Protein AF-A0A920R117-F1 (afdb_monomer_lite)

Radius of gyration: 18.64 Å; chains: 1; bounding box: 38×35×52 Å

Sequence (82 aa):
MTTSDKKKALDIAIGQIEQHFGTGAVMKLGEIDTSAKVDGISTGSLSLDMALGTGGIPRGRITEVFLGLNIREINFSLPCNG

Foldseek 3Di:
DDPVVVVVVVVVVVVVQCVVPHDPSDDDDPPPPPVCLFAAFAQPDQVVLVVVVNNHHGPPDDDDDDDDPPDPDRDGDGPPDD

Secondary structure (DSSP, 8-state):
--HHHHHHHHHHHHHHHHHHH-TTSS--TT---TT--PPEEP-S-HHHHHHHSSSSEETTS-------TT------------

Structure (mmCIF, N/CA/C/O backbone):
data_AF-A0A920R117-F1
#
_entry.id   AF-A0A920R117-F1
#
loop_
_atom_site.group_PDB
_atom_site.id
_atom_site.type_symbol
_atom_site.label_atom_id
_atom_site.label_alt_id
_atom_site.label_comp_id
_atom_site.label_asym_id
_atom_site.label_entity_id
_atom_site.label_seq_id
_atom_site.pdbx_PDB_ins_code
_atom_site.Cartn_x
_atom_site.Cartn_y
_atom_site.Cartn_z
_atom_site.occupancy
_atom_site.B_iso_or_equiv
_atom_site.auth_seq_id
_atom_site.auth_comp_id
_atom_site.auth_asym_id
_atom_site.auth_atom_id
_atom_site.pdbx_PDB_model_num
ATOM 1 N N . MET A 1 1 ? -16.628 0.930 32.738 1.00 51.47 1 MET A N 1
ATOM 2 C CA . MET A 1 1 ? -16.403 1.559 31.415 1.00 51.47 1 MET A CA 1
ATOM 3 C C . MET A 1 1 ? -17.129 0.748 30.361 1.00 51.47 1 MET A C 1
ATOM 5 O O . MET A 1 1 ? -16.705 -0.370 30.075 1.00 51.47 1 MET A O 1
ATOM 9 N N . THR A 1 2 ? -18.247 1.264 29.855 1.00 61.56 2 THR A N 1
ATOM 10 C CA . THR A 1 2 ? -19.060 0.556 28.860 1.00 61.56 2 THR A CA 1
ATOM 11 C C . THR A 1 2 ? -18.330 0.533 27.514 1.00 61.56 2 THR A C 1
ATOM 13 O O . THR A 1 2 ? -17.507 1.398 27.218 1.00 61.56 2 THR A O 1
ATOM 16 N N . THR A 1 3 ? -18.578 -0.476 26.686 1.00 69.38 3 THR A N 1
ATOM 17 C CA . THR A 1 3 ? -17.955 -0.639 25.358 1.00 69.38 3 THR A CA 1
ATOM 18 C C . THR A 1 3 ? -18.223 0.537 24.409 1.00 69.38 3 THR A C 1
ATOM 20 O O . THR A 1 3 ? -17.454 0.743 23.474 1.00 69.38 3 THR A O 1
ATOM 23 N N . SER A 1 4 ? -19.272 1.326 24.662 1.00 75.75 4 SER A N 1
ATOM 24 C CA . SER A 1 4 ? -19.645 2.516 23.885 1.00 75.75 4 SER A CA 1
ATOM 25 C C . SER A 1 4 ? -18.711 3.706 24.142 1.00 75.75 4 SER A C 1
ATOM 27 O O . SER A 1 4 ? -18.242 4.342 23.199 1.00 75.75 4 SER A O 1
ATOM 29 N N . ASP A 1 5 ? -18.348 3.950 25.407 1.00 78.31 5 ASP A N 1
ATOM 30 C CA . ASP A 1 5 ? -17.438 5.044 25.783 1.00 78.31 5 ASP A CA 1
ATOM 31 C C . ASP A 1 5 ? -16.037 4.832 25.197 1.00 78.31 5 ASP A C 1
ATOM 33 O O . ASP A 1 5 ? -15.380 5.771 24.753 1.00 78.31 5 ASP A O 1
ATOM 37 N N . LYS A 1 6 ? -15.608 3.564 25.124 1.00 75.81 6 LYS A N 1
ATOM 38 C CA . LYS A 1 6 ? -14.331 3.173 24.515 1.00 75.81 6 LYS A CA 1
ATOM 39 C C . LYS A 1 6 ? -14.295 3.451 23.012 1.00 75.81 6 LYS A C 1
ATOM 41 O O . LYS A 1 6 ? -13.263 3.880 22.515 1.00 75.81 6 LYS A O 1
ATOM 46 N N . LYS A 1 7 ? -15.408 3.236 22.297 1.00 81.94 7 LYS A N 1
ATOM 47 C CA . LYS A 1 7 ? -15.500 3.533 20.857 1.00 81.94 7 LYS A CA 1
ATOM 48 C C . LYS A 1 7 ? -15.424 5.033 20.585 1.00 81.94 7 LYS A C 1
ATOM 50 O O . LYS A 1 7 ? -14.658 5.442 19.728 1.00 81.94 7 LYS A O 1
ATOM 55 N N . LYS A 1 8 ? -16.129 5.851 21.372 1.00 83.19 8 LYS A N 1
ATOM 56 C CA . LYS A 1 8 ? -16.061 7.317 21.241 1.00 83.19 8 LYS A CA 1
ATOM 57 C C . LYS A 1 8 ? -14.657 7.862 21.498 1.00 83.19 8 LYS A C 1
ATOM 59 O O . LYS A 1 8 ? -14.183 8.696 20.739 1.00 83.19 8 LYS A O 1
ATOM 64 N N . ALA A 1 9 ? -13.990 7.381 22.548 1.00 84.00 9 ALA A N 1
ATOM 65 C CA . ALA A 1 9 ? -12.612 7.776 22.836 1.00 84.00 9 ALA A CA 1
ATOM 66 C C . ALA A 1 9 ? -11.648 7.361 21.711 1.00 84.00 9 ALA A C 1
ATOM 68 O O . ALA A 1 9 ? -10.737 8.113 21.375 1.00 84.00 9 ALA A O 1
ATOM 69 N N . LEU A 1 10 ? -11.875 6.189 21.110 1.00 83.25 10 LEU A N 1
ATOM 70 C CA . LEU A 1 10 ? -11.093 5.693 19.981 1.00 83.25 10 LEU A CA 1
ATOM 71 C C . LEU A 1 10 ? -11.285 6.555 18.725 1.00 83.25 10 LEU A C 1
ATOM 73 O O . LEU A 1 10 ? -10.294 6.954 18.127 1.00 83.25 10 LEU A O 1
ATOM 77 N N . ASP A 1 11 ? -12.525 6.884 18.357 1.00 83.69 11 ASP A N 1
ATOM 78 C CA . ASP A 1 11 ? -12.808 7.702 17.168 1.00 83.69 11 ASP A CA 1
ATOM 79 C C . ASP A 1 11 ? -12.213 9.117 17.296 1.00 83.69 11 ASP A C 1
ATOM 81 O O . ASP A 1 11 ? -11.657 9.645 16.335 1.00 83.69 11 ASP A O 1
ATOM 85 N N . ILE A 1 12 ? -12.249 9.710 18.497 1.00 86.94 12 ILE A N 1
ATOM 86 C CA . ILE A 1 12 ? -11.605 11.008 18.765 1.00 86.94 12 ILE A CA 1
ATOM 87 C C . ILE A 1 12 ? -10.084 10.908 18.592 1.00 86.94 12 ILE A C 1
ATOM 89 O O . ILE A 1 12 ? -9.484 11.774 17.958 1.00 86.94 12 ILE A O 1
ATOM 93 N N . ALA A 1 13 ? -9.461 9.857 19.130 1.00 85.38 13 ALA A N 1
ATOM 94 C CA . ALA A 1 13 ? -8.020 9.653 19.001 1.00 85.38 13 ALA A CA 1
ATOM 95 C C . ALA A 1 13 ? -7.598 9.439 17.537 1.00 85.38 13 ALA A C 1
ATOM 97 O O . ALA A 1 13 ? -6.584 9.984 17.110 1.00 85.38 13 ALA A O 1
ATOM 98 N N . ILE A 1 14 ? -8.390 8.700 16.753 1.00 84.25 14 ILE A N 1
ATOM 99 C CA . ILE A 1 14 ? -8.144 8.506 15.317 1.00 84.25 14 ILE A CA 1
ATOM 100 C C . ILE A 1 14 ? -8.218 9.848 14.577 1.00 84.25 14 ILE A C 1
ATOM 102 O O . ILE A 1 14 ? -7.284 10.189 13.854 1.00 84.25 14 ILE A O 1
ATOM 106 N N . GLY A 1 15 ? -9.255 10.655 14.825 1.00 84.19 15 GLY A N 1
ATOM 107 C CA . GLY A 1 15 ? -9.390 11.976 14.199 1.00 84.19 15 GLY A CA 1
ATOM 108 C C . GLY A 1 15 ? -8.260 12.947 14.567 1.00 84.19 15 GLY A C 1
ATOM 109 O O . GLY A 1 15 ? -7.821 13.736 13.732 1.00 84.19 15 GLY A O 1
ATOM 110 N N . GLN A 1 16 ? -7.731 12.866 15.793 1.00 86.12 16 GLN A N 1
ATOM 111 C CA . GLN A 1 16 ? -6.546 13.636 16.188 1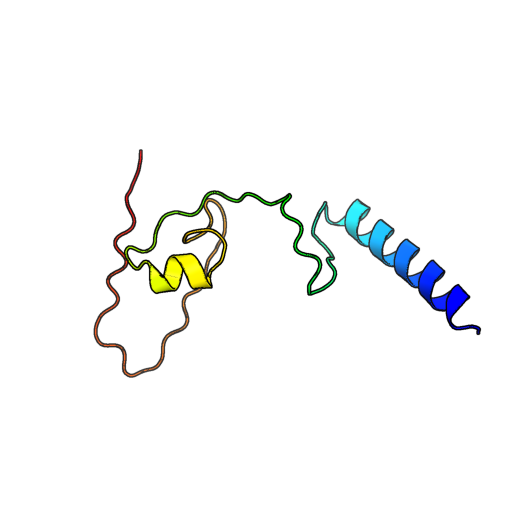.00 86.12 16 GLN A CA 1
ATOM 112 C C . GLN A 1 16 ? -5.309 13.224 15.380 1.00 86.12 16 GLN A C 1
ATOM 114 O O . GLN A 1 16 ? -4.561 14.085 14.921 1.00 86.12 16 GLN A O 1
ATOM 119 N N . ILE A 1 17 ? -5.101 11.925 15.158 1.00 84.81 17 ILE A N 1
ATOM 120 C CA . ILE A 1 17 ? -3.963 11.431 14.373 1.00 84.81 17 ILE A CA 1
ATOM 121 C C . ILE A 1 17 ? -4.067 11.900 12.915 1.00 84.81 17 ILE A C 1
ATOM 123 O O . ILE A 1 17 ? -3.082 12.383 12.361 1.00 84.81 17 ILE A O 1
ATOM 127 N N . GLU A 1 18 ? -5.251 11.849 12.307 1.00 84.00 18 GLU A N 1
ATOM 128 C CA . GLU A 1 18 ? -5.448 12.337 10.935 1.00 84.00 18 GLU A CA 1
ATOM 129 C C . GLU A 1 18 ? -5.177 13.841 10.788 1.00 84.00 18 GLU A C 1
ATOM 131 O O . GLU A 1 18 ? -4.562 14.259 9.807 1.00 84.00 18 GLU A O 1
ATOM 136 N N . GLN A 1 19 ? -5.570 14.667 11.767 1.00 83.69 19 GLN A N 1
ATOM 137 C CA . GLN A 1 19 ? -5.281 16.106 11.724 1.00 83.69 19 GLN A CA 1
ATOM 138 C C . GLN A 1 19 ? -3.789 16.422 11.860 1.00 83.69 19 GLN A C 1
ATOM 140 O O . GLN A 1 19 ? -3.300 17.353 11.221 1.00 83.69 19 GLN A O 1
ATOM 145 N N . HIS A 1 20 ? -3.066 15.671 12.690 1.00 84.25 20 HIS A N 1
ATOM 146 C CA . HIS A 1 20 ? -1.649 15.929 12.948 1.00 84.25 20 HIS A CA 1
ATOM 147 C C . HIS A 1 20 ? -0.712 15.330 11.891 1.00 84.25 20 HIS A C 1
ATOM 149 O O . HIS A 1 20 ? 0.337 15.914 11.623 1.00 84.25 20 HIS A O 1
ATOM 155 N N . PHE A 1 21 ? -1.069 14.188 11.295 1.00 80.75 21 PHE A N 1
ATOM 156 C CA . PHE A 1 21 ? -0.192 13.421 10.397 1.00 80.75 21 PHE A CA 1
ATOM 157 C C . PHE A 1 21 ? -0.693 13.346 8.945 1.00 80.75 21 PHE A C 1
ATOM 159 O O . PHE A 1 21 ? 0.020 12.837 8.081 1.00 80.75 21 PHE A O 1
ATOM 166 N N . GLY A 1 22 ? -1.875 13.897 8.657 1.00 75.50 22 GLY A N 1
ATOM 167 C CA . GLY A 1 22 ? -2.471 13.937 7.325 1.00 75.50 22 GLY A CA 1
ATOM 168 C C . GLY A 1 22 ? -3.448 12.790 7.051 1.00 75.50 22 GLY A C 1
ATOM 169 O O . GLY A 1 22 ? -3.487 11.772 7.746 1.00 75.50 22 GLY A O 1
ATOM 170 N N . THR A 1 23 ? -4.261 12.970 6.007 1.00 72.62 23 THR A N 1
ATOM 171 C CA . THR A 1 23 ? -5.265 11.992 5.568 1.00 72.62 23 THR A CA 1
ATOM 172 C C . THR A 1 23 ? -4.599 10.662 5.207 1.00 72.62 23 THR A C 1
ATOM 174 O O . THR A 1 23 ? -3.674 10.629 4.394 1.00 72.62 23 THR A O 1
ATOM 177 N N . GLY A 1 24 ? -5.067 9.564 5.809 1.00 71.12 24 GLY A N 1
ATOM 178 C CA . GLY A 1 24 ? -4.515 8.220 5.604 1.00 71.12 24 GLY A CA 1
ATOM 179 C C . GLY A 1 24 ? -3.387 7.818 6.564 1.00 71.12 24 GLY A C 1
ATOM 180 O O . GLY A 1 24 ? -2.816 6.742 6.395 1.00 71.12 24 GLY A O 1
ATOM 181 N N . ALA A 1 25 ? -3.067 8.630 7.579 1.00 72.00 25 ALA A N 1
ATOM 182 C CA . ALA A 1 25 ? -2.094 8.266 8.617 1.00 72.00 25 ALA A CA 1
ATOM 183 C C . ALA A 1 25 ? -2.554 7.084 9.494 1.00 72.00 25 ALA A C 1
ATOM 185 O O . ALA A 1 25 ? -1.728 6.312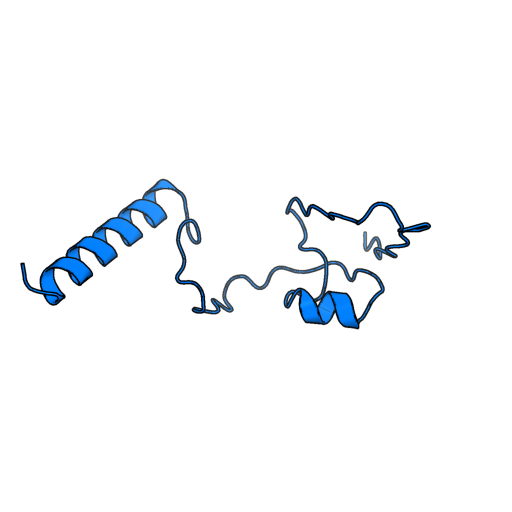 9.982 1.00 72.00 25 ALA A O 1
ATOM 186 N N . VAL A 1 26 ? -3.868 6.921 9.674 1.00 77.38 26 VAL A N 1
ATOM 187 C CA . VAL A 1 26 ? -4.499 5.772 10.332 1.00 77.38 26 VAL A CA 1
ATOM 188 C C . VAL A 1 26 ? -5.724 5.376 9.523 1.00 77.38 26 VAL A C 1
ATOM 190 O O . VAL A 1 26 ? -6.570 6.210 9.239 1.00 77.38 26 VAL A O 1
ATOM 193 N N . MET A 1 27 ? -5.826 4.098 9.164 1.00 75.00 27 MET A N 1
ATOM 194 C CA . MET A 1 27 ? -6.972 3.538 8.446 1.00 75.00 27 MET A CA 1
ATOM 195 C C . MET A 1 27 ? -7.345 2.188 9.048 1.00 75.00 27 MET A C 1
ATOM 197 O O . MET A 1 27 ? -6.488 1.457 9.559 1.00 75.00 27 MET A O 1
ATOM 201 N N . LYS A 1 28 ? -8.629 1.832 8.988 1.00 73.75 28 LYS A N 1
ATOM 202 C CA . LYS A 1 28 ? -9.070 0.490 9.370 1.00 73.75 28 LYS A CA 1
ATOM 203 C C . LYS A 1 28 ? -8.650 -0.508 8.297 1.00 73.75 28 LYS A C 1
ATOM 205 O O . LYS A 1 28 ? -8.972 -0.359 7.123 1.00 73.75 28 LYS A O 1
ATOM 210 N N . LEU A 1 29 ? -7.963 -1.567 8.720 1.00 60.53 29 LEU A N 1
ATOM 211 C CA . LEU A 1 29 ? -7.587 -2.674 7.846 1.00 60.53 29 LEU A CA 1
ATOM 212 C C . LEU A 1 29 ? -8.859 -3.359 7.308 1.00 60.53 29 LEU A C 1
ATOM 214 O O . LEU A 1 29 ? -9.572 -4.015 8.066 1.00 60.53 29 LEU A O 1
ATOM 218 N N . GLY A 1 30 ? -9.147 -3.179 6.016 1.00 64.50 30 GLY A N 1
ATOM 219 C CA . GLY A 1 30 ? -10.340 -3.705 5.335 1.00 64.50 30 GLY A CA 1
ATOM 220 C C . GLY A 1 30 ? -11.346 -2.638 4.890 1.00 64.50 30 GLY A C 1
ATOM 221 O O . GLY A 1 30 ? -12.224 -2.938 4.083 1.00 64.50 30 GLY A O 1
ATOM 222 N N . GLU A 1 31 ? -11.200 -1.395 5.351 1.00 65.50 31 GLU A N 1
ATOM 223 C CA . GLU A 1 31 ? -11.885 -0.246 4.761 1.00 65.50 31 GLU A CA 1
ATOM 224 C C . GLU A 1 31 ? -11.084 0.134 3.510 1.00 65.50 31 GLU A C 1
ATOM 226 O O . GLU A 1 31 ? -10.047 0.791 3.575 1.00 65.50 31 GLU A O 1
ATOM 231 N N . ILE A 1 32 ? -11.479 -0.436 2.366 1.00 55.31 32 ILE A N 1
ATOM 232 C CA . ILE A 1 32 ? -10.874 -0.124 1.071 1.00 55.31 32 ILE A CA 1
ATOM 233 C C . ILE A 1 32 ? -11.333 1.287 0.722 1.00 55.31 32 ILE A C 1
ATOM 235 O O . ILE A 1 32 ? -12.365 1.478 0.079 1.00 55.31 32 ILE A O 1
ATOM 239 N N . ASP A 1 33 ? -10.576 2.283 1.167 1.00 54.66 33 ASP A N 1
ATOM 240 C CA . ASP A 1 33 ? -10.727 3.633 0.662 1.00 54.66 33 ASP A CA 1
ATOM 241 C C . ASP A 1 33 ? -10.289 3.639 -0.805 1.00 54.66 33 ASP A C 1
ATOM 243 O O . ASP A 1 33 ? -9.125 3.825 -1.162 1.00 54.66 33 ASP A O 1
ATOM 247 N N . THR A 1 34 ? -11.271 3.475 -1.691 1.00 51.25 34 THR A N 1
ATOM 248 C CA . THR A 1 34 ? -11.184 3.751 -3.134 1.00 51.25 34 THR A CA 1
ATOM 249 C C . THR A 1 34 ? -10.642 5.154 -3.454 1.00 51.25 34 THR A C 1
ATOM 251 O O . THR A 1 34 ? -10.368 5.455 -4.615 1.00 51.25 34 THR A O 1
ATOM 254 N N . SER A 1 35 ? -10.485 6.023 -2.448 1.00 47.25 35 SER A N 1
ATOM 255 C CA . SER A 1 35 ? -10.042 7.408 -2.590 1.00 47.25 35 SER A CA 1
ATOM 256 C C . SER A 1 35 ? -8.551 7.572 -2.901 1.00 47.25 35 SER A C 1
ATOM 258 O O . SER A 1 35 ? -8.159 8.633 -3.384 1.00 47.25 35 SER A O 1
ATOM 260 N N . ALA A 1 36 ? -7.709 6.558 -2.695 1.00 53.59 36 ALA A N 1
ATOM 261 C CA . ALA A 1 36 ? -6.316 6.607 -3.135 1.00 53.59 36 ALA A CA 1
ATOM 262 C C . ALA A 1 36 ? -6.159 5.889 -4.481 1.00 53.59 36 ALA A C 1
ATOM 264 O O . ALA A 1 36 ? -5.445 4.892 -4.582 1.00 53.59 36 ALA A O 1
ATOM 265 N N . LYS A 1 37 ? -6.831 6.392 -5.527 1.00 56.81 37 LYS A N 1
ATOM 266 C CA . LYS A 1 37 ? -6.578 5.973 -6.913 1.00 56.81 37 LYS A CA 1
ATOM 267 C C . LYS A 1 37 ? -5.166 6.421 -7.292 1.00 56.81 37 LYS A C 1
ATOM 269 O O . LYS A 1 37 ? -4.952 7.520 -7.790 1.00 56.81 37 LYS A O 1
ATOM 274 N N . VAL A 1 38 ? -4.191 5.608 -6.919 1.00 65.12 38 VAL A N 1
ATOM 275 C CA . VAL A 1 38 ? -2.776 5.869 -7.144 1.00 65.12 38 VAL A CA 1
ATOM 276 C C . VAL A 1 38 ? -2.420 5.206 -8.453 1.00 65.12 38 VAL A C 1
ATOM 278 O O . VAL A 1 38 ? -2.542 3.990 -8.579 1.00 65.12 38 VAL A O 1
ATOM 281 N N . ASP A 1 39 ? -1.976 6.009 -9.411 1.00 71.62 39 ASP A N 1
ATOM 282 C CA . ASP A 1 39 ? -1.533 5.493 -10.696 1.00 71.62 39 ASP A CA 1
ATOM 283 C C . ASP A 1 39 ? -0.293 4.609 -10.498 1.00 71.62 39 ASP A C 1
ATOM 285 O O . ASP A 1 39 ? 0.746 5.050 -9.987 1.00 71.62 39 ASP A O 1
ATOM 289 N N . GLY A 1 40 ? -0.430 3.339 -10.876 1.00 75.62 40 GLY A N 1
ATOM 290 C CA . GLY A 1 40 ? 0.637 2.348 -10.882 1.00 75.62 40 GLY A CA 1
ATOM 291 C C . GLY A 1 40 ? 1.333 2.270 -12.242 1.00 75.62 40 GLY A C 1
ATOM 292 O O . GLY A 1 40 ? 0.694 2.367 -13.287 1.00 75.62 40 GLY A O 1
ATOM 293 N N . ILE A 1 41 ? 2.651 2.081 -12.241 1.00 80.94 41 ILE A N 1
ATOM 294 C CA . ILE A 1 41 ? 3.417 1.672 -13.423 1.00 80.94 41 ILE A CA 1
ATOM 295 C C . ILE A 1 41 ? 3.369 0.144 -13.479 1.00 80.94 41 ILE A C 1
ATOM 297 O O . ILE A 1 41 ? 3.804 -0.509 -12.528 1.00 80.94 41 ILE A O 1
ATOM 301 N N . SER A 1 42 ? 2.851 -0.422 -14.572 1.00 80.69 42 SER A N 1
ATOM 302 C CA . SER A 1 42 ? 2.782 -1.879 -14.751 1.00 80.69 42 SER A CA 1
ATOM 303 C C . SER A 1 42 ? 4.165 -2.509 -14.592 1.00 80.69 42 SER A C 1
ATOM 305 O O . SER A 1 42 ? 5.147 -2.027 -15.156 1.00 80.69 42 SER A O 1
ATOM 307 N N . THR A 1 43 ? 4.239 -3.593 -13.823 1.00 78.31 43 THR A N 1
ATOM 308 C CA . THR A 1 43 ? 5.481 -4.344 -13.576 1.00 78.31 43 THR A CA 1
ATOM 309 C C . THR A 1 43 ? 5.917 -5.195 -14.775 1.00 78.31 43 THR A C 1
ATOM 311 O O . THR A 1 43 ? 7.003 -5.779 -14.757 1.00 78.31 43 THR A O 1
ATOM 314 N N . GLY A 1 44 ? 5.070 -5.301 -15.806 1.00 79.06 44 GLY A N 1
ATOM 315 C CA . GLY A 1 44 ? 5.229 -6.235 -16.923 1.00 79.06 44 GLY A CA 1
ATOM 316 C C . GLY A 1 44 ? 4.668 -7.635 -16.639 1.00 79.06 44 GLY A C 1
ATOM 317 O O . GLY A 1 44 ? 4.698 -8.492 -17.520 1.00 79.06 44 GLY A O 1
ATOM 318 N N . SER A 1 45 ? 4.118 -7.870 -15.441 1.00 81.12 45 SER A N 1
ATOM 319 C CA . SER A 1 45 ? 3.442 -9.112 -15.058 1.00 81.12 45 SER A CA 1
ATOM 320 C C . SER A 1 45 ? 2.010 -8.833 -14.605 1.00 81.12 45 SER A C 1
ATOM 322 O O . SER A 1 45 ? 1.779 -8.260 -13.541 1.00 81.12 45 SER A O 1
ATOM 324 N N . LEU A 1 46 ? 1.033 -9.304 -15.386 1.00 81.50 46 LEU A N 1
ATOM 325 C CA . LEU A 1 46 ? -0.391 -9.087 -15.105 1.00 81.50 46 LEU A CA 1
ATOM 326 C C . LEU A 1 46 ? -0.819 -9.665 -13.747 1.00 81.50 46 LEU A C 1
ATOM 328 O O . LEU A 1 46 ? -1.621 -9.061 -13.039 1.00 81.50 46 LEU A O 1
ATOM 332 N N . SER A 1 47 ? -0.274 -10.825 -13.366 1.00 83.44 47 SER A N 1
ATOM 333 C CA . SER A 1 47 ? -0.600 -11.460 -12.085 1.00 83.44 47 SER A CA 1
ATOM 334 C C . SER A 1 47 ? -0.113 -10.637 -10.894 1.00 83.44 47 SER A C 1
ATOM 336 O O . SER A 1 47 ? -0.811 -10.558 -9.884 1.00 83.44 47 SER A O 1
ATOM 338 N N . LEU A 1 48 ? 1.050 -9.992 -11.017 1.00 78.75 48 LEU A N 1
ATOM 339 C CA . LEU A 1 48 ? 1.604 -9.143 -9.968 1.00 78.75 48 LEU A CA 1
ATOM 340 C C 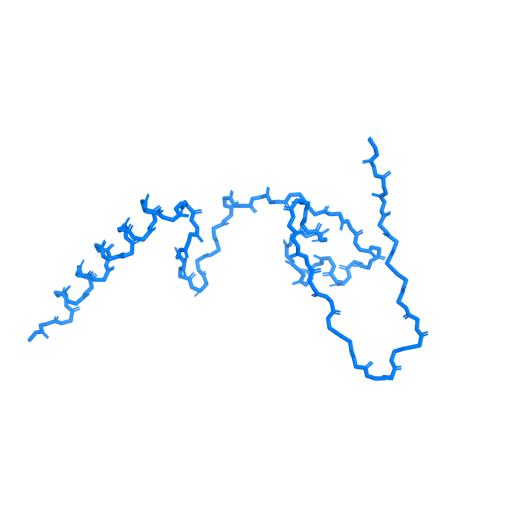. LEU A 1 48 ? 0.860 -7.805 -9.879 1.00 78.75 48 LEU A C 1
ATOM 342 O O . LEU A 1 48 ? 0.522 -7.371 -8.781 1.00 78.75 48 LEU A O 1
ATOM 346 N N . ASP A 1 49 ? 0.532 -7.197 -11.018 1.00 81.44 49 ASP A N 1
ATOM 347 C CA . ASP A 1 49 ? -0.222 -5.938 -11.075 1.00 81.44 49 ASP A CA 1
ATOM 348 C C . ASP A 1 49 ? -1.624 -6.077 -10.456 1.00 81.44 49 ASP A C 1
ATOM 350 O O . ASP A 1 49 ? -2.083 -5.181 -9.741 1.00 81.44 49 ASP A O 1
ATOM 354 N N . MET A 1 50 ? -2.285 -7.221 -10.674 1.00 79.00 50 MET A N 1
ATOM 355 C CA . MET A 1 50 ? -3.565 -7.545 -10.036 1.00 79.00 50 MET A CA 1
ATOM 356 C C . MET A 1 50 ? -3.422 -7.799 -8.532 1.00 79.00 50 MET A C 1
ATOM 358 O O . MET A 1 50 ? -4.260 -7.338 -7.761 1.00 79.00 50 MET A O 1
ATOM 362 N N . ALA A 1 51 ? -2.373 -8.508 -8.105 1.00 80.19 51 ALA A N 1
ATOM 363 C CA . ALA A 1 51 ? -2.133 -8.798 -6.690 1.00 80.19 51 ALA A CA 1
ATOM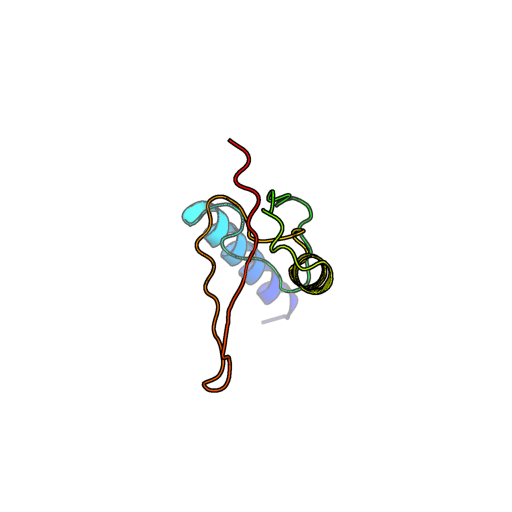 364 C C . ALA A 1 51 ? -1.829 -7.532 -5.873 1.00 80.19 51 ALA A C 1
ATOM 366 O O . ALA A 1 51 ? -2.224 -7.439 -4.713 1.00 80.19 51 ALA A O 1
ATOM 367 N N . LEU A 1 52 ? -1.166 -6.546 -6.484 1.00 77.94 52 LEU A N 1
ATOM 368 C CA . LEU A 1 52 ? -0.917 -5.239 -5.873 1.00 77.94 52 LEU A CA 1
ATOM 369 C C . LEU A 1 52 ? -2.194 -4.392 -5.738 1.00 77.94 52 LEU A C 1
ATOM 371 O O . LEU A 1 52 ? -2.221 -3.456 -4.944 1.00 77.94 52 LEU A O 1
ATOM 375 N N . GLY A 1 53 ? -3.249 -4.681 -6.508 1.00 71.94 53 GLY A N 1
ATOM 376 C CA . GLY A 1 53 ? -4.532 -3.965 -6.467 1.00 71.94 53 GLY A CA 1
ATOM 377 C C . GLY A 1 53 ? -4.500 -2.541 -7.041 1.00 71.94 53 GLY A C 1
ATOM 378 O O . GLY A 1 53 ? -5.543 -2.001 -7.399 1.00 71.94 53 GLY A O 1
ATOM 379 N N . THR A 1 54 ? -3.314 -1.949 -7.193 1.00 71.75 54 THR A N 1
ATOM 380 C CA . THR A 1 54 ? -3.071 -0.631 -7.803 1.00 71.75 54 THR A CA 1
ATOM 381 C C . THR A 1 54 ? -2.755 -0.700 -9.298 1.00 71.75 54 THR A C 1
ATOM 383 O O . THR A 1 54 ? -2.540 0.336 -9.923 1.00 71.75 54 THR A O 1
ATOM 386 N N . GLY A 1 55 ? -2.707 -1.902 -9.890 1.00 75.75 55 GLY A N 1
ATOM 387 C CA . GLY A 1 55 ? -2.355 -2.093 -11.302 1.00 75.75 55 GLY A CA 1
ATOM 388 C C . GLY A 1 55 ? -0.858 -1.952 -11.598 1.00 75.75 55 GLY A C 1
ATOM 389 O O . GLY A 1 55 ? -0.482 -1.728 -12.745 1.00 75.75 55 GLY A O 1
ATOM 390 N N . GLY A 1 56 ? -0.009 -2.056 -10.571 1.00 80.81 56 GLY A N 1
ATOM 391 C CA . GLY A 1 56 ? 1.445 -1.958 -10.689 1.00 80.81 56 GLY A CA 1
ATOM 392 C C . GLY A 1 56 ? 2.087 -1.144 -9.567 1.00 80.81 56 GLY A C 1
ATOM 393 O O . GLY A 1 56 ? 1.453 -0.855 -8.548 1.00 80.81 56 GLY A O 1
ATOM 394 N N . ILE A 1 57 ? 3.353 -0.768 -9.756 1.00 84.50 57 ILE A N 1
ATOM 395 C CA . ILE A 1 57 ? 4.150 -0.036 -8.764 1.00 84.50 57 ILE A CA 1
ATOM 396 C C . ILE A 1 57 ? 3.628 1.402 -8.635 1.00 84.50 57 ILE A C 1
ATOM 398 O O . ILE A 1 57 ? 3.649 2.137 -9.624 1.00 84.50 57 ILE A O 1
ATOM 402 N N . PRO A 1 58 ? 3.191 1.845 -7.444 1.00 83.81 58 PRO A N 1
ATOM 403 C CA . PRO A 1 58 ? 2.625 3.176 -7.252 1.00 83.81 58 PRO A CA 1
ATOM 404 C C . PRO A 1 58 ? 3.643 4.281 -7.551 1.00 83.81 58 PRO A C 1
ATOM 406 O O . PRO A 1 58 ? 4.735 4.322 -6.977 1.00 83.81 58 PRO A O 1
ATOM 409 N N . ARG A 1 59 ? 3.267 5.230 -8.412 1.00 78.31 59 ARG A N 1
ATOM 410 C CA . ARG A 1 59 ? 4.102 6.399 -8.711 1.00 78.31 59 ARG A CA 1
ATOM 411 C C . ARG A 1 59 ? 4.315 7.267 -7.470 1.00 78.31 59 ARG A C 1
ATOM 413 O O . ARG A 1 59 ? 3.388 7.521 -6.707 1.00 78.31 59 ARG A O 1
ATOM 420 N N . GLY A 1 60 ? 5.539 7.773 -7.304 1.00 74.56 60 GLY A N 1
ATOM 421 C CA . GLY A 1 60 ? 5.879 8.707 -6.224 1.00 74.56 60 GLY A CA 1
ATOM 422 C C . GLY A 1 60 ? 5.961 8.073 -4.833 1.00 74.56 60 GLY A C 1
ATOM 423 O O . GLY A 1 60 ? 6.042 8.802 -3.846 1.00 74.56 60 GLY A O 1
ATOM 424 N N . ARG A 1 61 ? 5.955 6.737 -4.737 1.00 77.50 61 ARG A N 1
ATOM 425 C CA . ARG A 1 61 ? 6.164 6.007 -3.483 1.00 77.50 61 ARG A CA 1
ATOM 426 C C . ARG A 1 61 ? 7.377 5.093 -3.566 1.00 77.50 61 ARG A C 1
ATOM 428 O O . ARG A 1 61 ? 7.697 4.555 -4.622 1.00 77.50 61 ARG A O 1
ATOM 435 N N . ILE A 1 62 ? 8.030 4.908 -2.423 1.00 79.62 62 ILE A N 1
ATOM 436 C CA . ILE A 1 62 ? 9.107 3.931 -2.273 1.00 79.62 62 ILE A CA 1
ATOM 437 C C . ILE A 1 62 ? 8.454 2.555 -2.147 1.00 79.62 62 ILE A C 1
ATOM 439 O O . ILE A 1 62 ? 7.616 2.345 -1.273 1.00 79.62 62 ILE A O 1
ATOM 443 N N . THR A 1 63 ? 8.822 1.641 -3.043 1.00 78.50 63 THR A N 1
ATOM 444 C CA . THR A 1 63 ? 8.364 0.248 -3.036 1.00 78.50 63 THR A CA 1
ATOM 445 C C . THR A 1 63 ? 9.578 -0.647 -2.845 1.00 78.50 63 THR A C 1
ATOM 447 O O . THR A 1 63 ? 10.541 -0.537 -3.601 1.00 78.50 63 THR A O 1
ATOM 450 N N . GLU A 1 64 ? 9.543 -1.513 -1.837 1.00 80.75 64 GLU A N 1
ATOM 451 C CA . GLU A 1 64 ? 10.628 -2.448 -1.543 1.00 80.75 64 GLU A CA 1
ATOM 452 C C . GLU A 1 64 ? 10.257 -3.854 -2.019 1.00 80.75 64 GLU A C 1
ATOM 454 O O . GLU A 1 64 ? 9.162 -4.350 -1.750 1.00 80.75 64 GLU A O 1
ATOM 459 N N . VAL A 1 65 ? 11.169 -4.491 -2.752 1.00 79.31 65 VAL A N 1
ATOM 460 C CA . VAL A 1 65 ? 10.978 -5.831 -3.311 1.00 79.31 65 VAL A CA 1
ATOM 461 C C . VAL A 1 65 ? 11.930 -6.784 -2.599 1.00 79.31 65 VAL A C 1
ATOM 463 O O . VAL A 1 65 ? 13.127 -6.807 -2.878 1.00 79.31 65 VAL A O 1
ATOM 466 N N . PHE A 1 66 ? 11.393 -7.578 -1.674 1.00 80.56 66 PHE A N 1
ATOM 467 C CA . PHE A 1 66 ? 12.153 -8.610 -0.972 1.00 80.56 66 PHE A CA 1
ATOM 468 C C . PHE A 1 66 ? 12.089 -9.931 -1.723 1.00 80.56 66 PHE A C 1
ATOM 470 O O . PHE A 1 66 ? 11.011 -10.416 -2.064 1.00 80.56 66 PHE A O 1
ATOM 477 N N . LEU A 1 67 ? 13.251 -10.534 -1.957 1.00 73.75 67 LEU A N 1
ATOM 478 C CA . LEU A 1 67 ? 13.374 -11.757 -2.738 1.00 73.75 67 LEU A CA 1
ATOM 479 C C . LEU A 1 67 ? 14.220 -12.786 -2.000 1.00 73.75 67 LEU A C 1
ATOM 481 O O . LEU A 1 67 ? 15.162 -12.457 -1.281 1.00 73.75 67 LEU A O 1
ATOM 485 N N . GLY A 1 68 ? 13.855 -14.054 -2.179 1.00 79.12 68 GLY A N 1
ATOM 486 C CA . GLY A 1 68 ? 14.596 -15.178 -1.626 1.00 79.12 68 GLY A CA 1
ATOM 487 C C . GLY A 1 68 ? 15.901 -15.432 -2.380 1.00 79.12 68 GLY A C 1
ATOM 488 O O . GLY A 1 68 ? 16.004 -15.176 -3.578 1.00 79.12 68 GLY A O 1
ATOM 489 N N . LEU A 1 69 ? 16.871 -16.027 -1.679 1.00 73.25 69 LEU A N 1
ATOM 490 C CA . LEU A 1 69 ? 18.247 -16.304 -2.128 1.00 73.25 69 LEU A CA 1
ATOM 491 C C . LEU A 1 69 ? 18.371 -17.094 -3.456 1.00 73.25 69 LEU A C 1
ATOM 493 O O . LEU A 1 69 ? 19.467 -17.239 -3.982 1.00 73.25 69 LEU A O 1
ATOM 497 N N . ASN A 1 70 ? 17.277 -17.645 -3.992 1.00 69.69 70 ASN A N 1
ATOM 498 C CA . ASN A 1 70 ? 17.278 -18.508 -5.178 1.00 69.69 70 ASN A CA 1
ATOM 499 C C . ASN A 1 70 ? 16.793 -17.827 -6.472 1.00 69.69 70 ASN A C 1
ATOM 501 O O . ASN A 1 70 ? 16.632 -18.493 -7.493 1.00 69.69 70 ASN A O 1
ATOM 505 N N . ILE A 1 71 ? 16.547 -16.517 -6.461 1.00 73.06 71 ILE A N 1
ATOM 506 C CA . ILE A 1 71 ? 16.114 -15.797 -7.663 1.00 73.06 71 ILE A CA 1
ATOM 507 C C . ILE A 1 71 ? 17.329 -15.431 -8.515 1.00 73.06 71 ILE A C 1
ATOM 509 O O . ILE A 1 71 ? 18.236 -14.735 -8.069 1.00 73.06 71 ILE A O 1
ATOM 513 N N . ARG A 1 72 ? 17.346 -15.957 -9.745 1.00 62.50 72 ARG A N 1
ATOM 514 C CA . ARG A 1 72 ? 18.463 -15.824 -10.692 1.00 62.50 72 ARG A CA 1
ATOM 515 C C . ARG A 1 72 ? 18.380 -14.588 -11.581 1.00 62.50 72 ARG A C 1
ATOM 517 O O . ARG A 1 72 ? 19.416 -14.113 -12.023 1.00 62.50 72 ARG A O 1
ATOM 524 N N . GLU A 1 73 ? 17.181 -14.071 -11.822 1.00 62.03 73 GLU A N 1
ATOM 525 C CA . GLU A 1 73 ? 16.960 -12.866 -12.619 1.00 62.03 73 GLU A CA 1
ATOM 526 C C . GLU A 1 73 ? 15.663 -12.184 -12.186 1.00 62.03 73 GLU A C 1
ATOM 528 O O . GLU A 1 73 ? 14.655 -12.846 -11.930 1.00 62.03 73 GLU A O 1
ATOM 533 N N . ILE A 1 74 ? 15.698 -10.855 -12.111 1.00 65.38 74 ILE A N 1
ATOM 534 C CA . ILE A 1 74 ? 14.532 -10.010 -11.869 1.00 65.38 74 ILE A CA 1
ATOM 535 C C . ILE A 1 74 ? 14.415 -9.113 -13.091 1.00 65.38 74 ILE A C 1
ATOM 537 O O . ILE A 1 74 ? 15.230 -8.210 -13.273 1.00 65.38 74 ILE A O 1
ATOM 541 N N . ASN A 1 75 ? 13.424 -9.367 -13.938 1.00 66.00 75 ASN A N 1
ATOM 542 C CA . ASN A 1 75 ? 13.157 -8.517 -15.089 1.00 66.00 75 ASN A CA 1
ATOM 543 C C . ASN A 1 75 ? 11.796 -7.848 -14.899 1.00 66.00 75 ASN A C 1
ATOM 545 O O . ASN A 1 75 ? 10.757 -8.433 -15.200 1.00 66.00 75 ASN A O 1
ATOM 549 N N . PHE A 1 76 ? 11.812 -6.642 -14.331 1.00 67.44 76 PHE A N 1
ATOM 550 C CA . PHE A 1 76 ? 10.644 -5.770 -14.312 1.00 67.44 76 PHE A CA 1
ATOM 551 C C . PHE A 1 76 ? 10.720 -4.858 -15.529 1.00 67.44 76 PHE A C 1
ATOM 553 O O . PHE A 1 76 ? 11.581 -3.979 -15.601 1.00 67.44 76 PHE A O 1
ATOM 560 N N . SER A 1 77 ? 9.825 -5.064 -16.492 1.00 65.62 77 SER A N 1
ATOM 561 C CA . SER A 1 77 ? 9.686 -4.143 -17.615 1.00 65.62 77 SER A CA 1
ATOM 562 C C . SER A 1 77 ? 8.775 -3.009 -17.170 1.00 65.62 77 SER A C 1
ATOM 564 O O . SER A 1 77 ? 7.554 -3.130 -17.209 1.00 65.62 77 SER A O 1
ATOM 566 N N . LEU A 1 78 ? 9.377 -1.926 -16.677 1.00 63.66 78 LEU A N 1
ATOM 567 C CA . LEU A 1 78 ? 8.645 -0.707 -16.358 1.00 63.66 78 LEU A CA 1
ATOM 568 C C . LEU A 1 78 ? 8.528 0.125 -17.641 1.00 63.66 78 LEU A C 1
ATOM 570 O O . LEU A 1 78 ? 9.556 0.576 -18.154 1.00 63.66 78 LEU A O 1
ATOM 574 N N . PRO A 1 79 ? 7.318 0.351 -18.184 1.00 61.47 79 PRO A N 1
ATOM 575 C CA . PRO A 1 79 ? 7.149 1.304 -19.266 1.00 61.47 79 PRO A CA 1
ATOM 576 C C . PRO A 1 79 ? 7.480 2.703 -18.733 1.00 61.47 79 PRO A C 1
ATOM 578 O O . PRO A 1 79 ? 6.713 3.298 -17.974 1.00 61.47 79 PRO A O 1
ATOM 581 N N . CYS A 1 80 ? 8.646 3.227 -19.115 1.00 51.44 80 CYS A N 1
ATOM 582 C CA . CYS A 1 80 ? 9.006 4.626 -18.909 1.00 51.44 80 CYS A CA 1
ATOM 583 C C . CYS A 1 80 ? 8.134 5.494 -19.825 1.00 51.44 80 CYS A C 1
ATOM 585 O O . CYS A 1 80 ? 8.559 5.876 -20.912 1.00 51.44 80 CYS A O 1
ATOM 5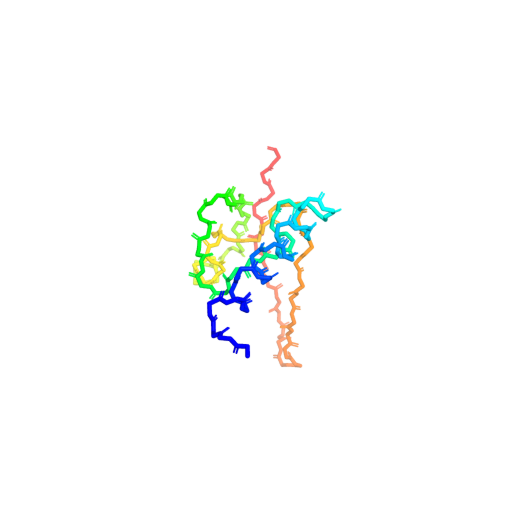87 N N . ASN A 1 81 ? 6.899 5.777 -19.414 1.00 56.12 8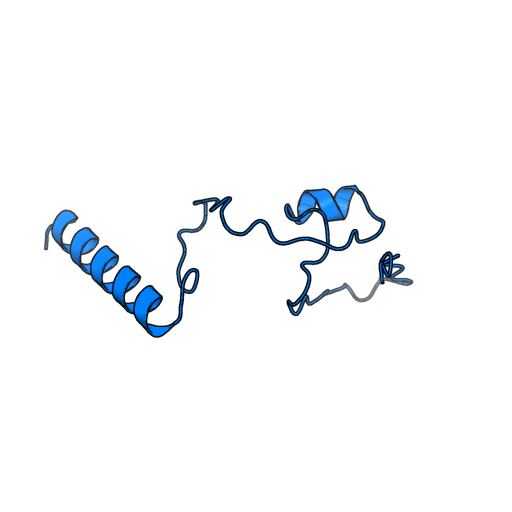1 ASN A N 1
ATOM 588 C CA . ASN A 1 81 ? 6.090 6.798 -20.072 1.00 56.12 81 ASN A CA 1
ATOM 589 C C . ASN A 1 81 ? 6.592 8.169 -19.600 1.00 56.12 81 ASN A C 1
ATOM 591 O O . ASN A 1 81 ? 6.366 8.543 -18.446 1.00 56.12 81 ASN A O 1
ATOM 595 N N . GLY A 1 82 ? 7.341 8.843 -20.480 1.00 46.56 82 GLY A N 1
ATOM 596 C CA . GLY A 1 82 ? 7.724 10.251 -20.351 1.00 46.56 82 GLY A CA 1
ATOM 597 C C . GLY A 1 82 ? 6.548 11.187 -20.576 1.00 46.56 82 GLY A C 1
ATOM 598 O O . GLY A 1 82 ? 5.674 10.840 -21.402 1.00 46.56 82 GLY A O 1
#

pLDDT: mean 73.28, std 10.31, range [46.56, 86.94]